Protein AF-A0A354HY88-F1 (afdb_monomer_lite)

pLDDT: mean 89.85, std 13.49, range [42.28, 97.5]

Secondary structure (DSSP, 8-state):
---SSPEEEEE-SSS-EEEEE-HHHHHHHHHTT-S---EEEPPTT---

Foldseek 3Di:
DADPDAFEWEDDDPPDIDTPDDVVSVVVCVVVVNPDTHHDYDDPPPPD

Sequence (48 aa):
LGIIQPLSLRKIGADTYQIIAGERRYRAAIMAGLTSVPAYIRTANDAE

Radius of gyration: 11.65 Å; chains: 1; bounding box: 30×20×33 Å

Structure (mmCIF, N/CA/C/O backbone):
data_AF-A0A354HY88-F1
#
_entry.id   AF-A0A354HY88-F1
#
loop_
_atom_site.group_PDB
_atom_site.id
_atom_site.type_symbol
_atom_site.label_atom_id
_atom_site.label_alt_id
_atom_site.label_comp_id
_atom_site.label_asym_id
_atom_site.label_entity_id
_atom_site.label_seq_id
_atom_site.pdbx_PDB_ins_code
_atom_site.Cartn_x
_atom_site.Cartn_y
_atom_site.Cartn_z
_atom_site.occupancy
_atom_site.B_iso_or_equiv
_atom_site.auth_seq_id
_atom_site.auth_comp_id
_atom_site.auth_asym_id
_atom_site.auth_atom_id
_atom_site.pdbx_PDB_model_num
ATOM 1 N N . LEU A 1 1 ? -16.867 1.978 6.092 1.00 64.88 1 LEU A N 1
ATOM 2 C CA . LEU A 1 1 ? -16.494 1.412 4.774 1.00 64.88 1 LEU A CA 1
ATOM 3 C C . LEU A 1 1 ? -15.041 1.790 4.523 1.00 64.88 1 LEU A C 1
ATOM 5 O O . LEU A 1 1 ? -14.734 2.971 4.594 1.00 64.88 1 LEU A O 1
ATOM 9 N N . GLY A 1 2 ? -14.148 0.807 4.389 1.00 84.75 2 GLY A N 1
ATOM 10 C CA . GLY A 1 2 ? -12.713 1.041 4.179 1.00 84.75 2 GLY A CA 1
ATOM 11 C C . GLY A 1 2 ? -12.392 1.440 2.735 1.00 84.75 2 GLY A C 1
ATOM 12 O O . GLY A 1 2 ? -13.247 1.937 2.004 1.00 84.75 2 GLY A O 1
ATOM 13 N N . ILE A 1 3 ? -11.161 1.190 2.294 1.00 91.62 3 ILE A N 1
ATOM 14 C CA . ILE A 1 3 ? -10.797 1.345 0.882 1.00 91.62 3 ILE A CA 1
ATOM 15 C C . ILE A 1 3 ? -11.484 0.254 0.049 1.00 91.62 3 ILE A C 1
ATOM 17 O O . ILE A 1 3 ? -11.230 -0.928 0.251 1.00 91.62 3 ILE A O 1
ATOM 21 N N . ILE A 1 4 ? -12.317 0.659 -0.913 1.00 92.19 4 ILE A N 1
ATOM 22 C CA . ILE A 1 4 ? -12.996 -0.256 -1.848 1.00 92.19 4 ILE A CA 1
ATOM 23 C C . ILE A 1 4 ? -12.056 -0.665 -2.988 1.00 92.19 4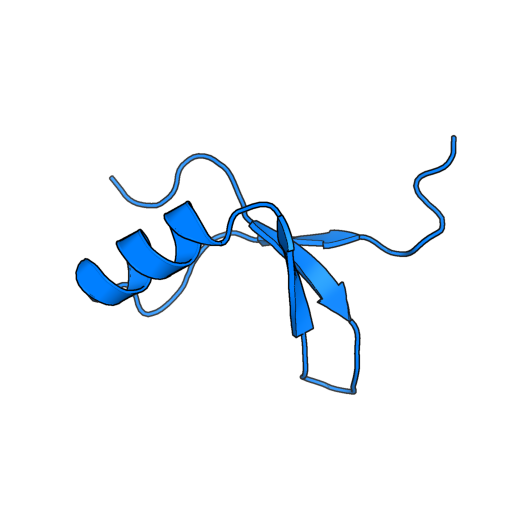 ILE A C 1
ATOM 25 O O . ILE A 1 4 ? -11.969 -1.838 -3.328 1.00 92.19 4 ILE A O 1
ATOM 29 N N . GLN A 1 5 ? -11.326 0.298 -3.564 1.00 93.31 5 GLN A N 1
ATOM 30 C CA . GLN A 1 5 ? -10.389 0.037 -4.657 1.00 93.31 5 GLN A CA 1
ATOM 31 C C . GLN A 1 5 ? -8.974 -0.203 -4.110 1.00 93.31 5 GLN A C 1
ATOM 33 O O . GLN A 1 5 ? -8.392 0.744 -3.566 1.00 93.31 5 GLN A O 1
ATOM 38 N N . PRO A 1 6 ? -8.366 -1.381 -4.320 1.00 95.50 6 PRO A N 1
ATOM 39 C CA . PRO A 1 6 ? -7.036 -1.688 -3.798 1.00 95.50 6 PRO A CA 1
ATOM 40 C C . PRO A 1 6 ? -5.925 -0.793 -4.362 1.00 95.50 6 PRO A C 1
ATOM 42 O O . PRO A 1 6 ? -6.020 -0.271 -5.482 1.00 95.50 6 PRO A O 1
ATOM 45 N N . LEU A 1 7 ? -4.865 -0.597 -3.578 1.00 96.50 7 LEU A N 1
ATOM 46 C CA . LEU A 1 7 ? -3.648 0.084 -4.026 1.00 96.50 7 LEU A CA 1
ATOM 47 C C . LEU A 1 7 ? -2.857 -0.813 -4.981 1.00 96.50 7 LEU A C 1
ATOM 49 O O . LEU A 1 7 ? -2.878 -2.037 -4.865 1.00 96.50 7 LEU A O 1
ATOM 53 N N . SER A 1 8 ? -2.138 -0.206 -5.919 1.00 96.44 8 SER A N 1
ATOM 54 C CA . SER A 1 8 ? -1.164 -0.934 -6.734 1.00 96.44 8 SER A CA 1
ATOM 55 C C . SER A 1 8 ? 0.222 -0.663 -6.179 1.00 96.44 8 SER A C 1
ATOM 57 O O . SER A 1 8 ? 0.613 0.499 -6.028 1.00 96.44 8 SER A O 1
ATOM 59 N N . LEU A 1 9 ? 0.949 -1.732 -5.881 1.00 96.44 9 LEU A N 1
ATOM 60 C CA . LEU A 1 9 ? 2.296 -1.696 -5.331 1.00 96.44 9 LEU A CA 1
ATOM 61 C C . LEU A 1 9 ? 3.277 -2.374 -6.286 1.00 96.44 9 LEU A C 1
ATOM 63 O O . LEU A 1 9 ? 2.885 -3.216 -7.088 1.00 96.44 9 LEU A O 1
ATOM 67 N N . ARG A 1 10 ? 4.564 -2.073 -6.140 1.00 94.75 10 ARG A N 1
ATOM 68 C CA . ARG A 1 10 ? 5.660 -2.900 -6.657 1.00 94.75 10 ARG A CA 1
ATOM 69 C C . ARG A 1 10 ? 6.585 -3.300 -5.511 1.00 94.75 10 ARG A C 1
ATOM 71 O O . ARG A 1 10 ? 6.769 -2.522 -4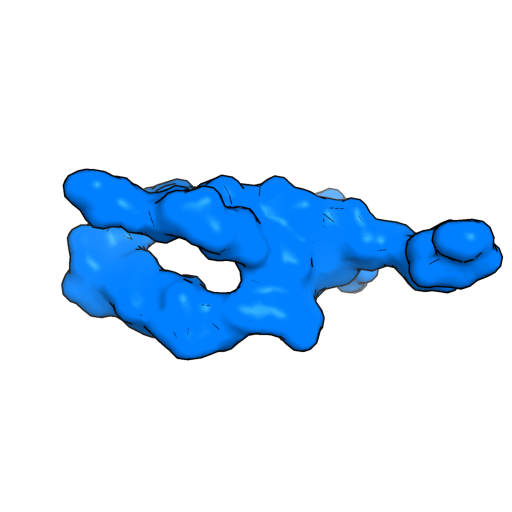.571 1.00 94.75 10 ARG A O 1
ATOM 78 N N . LYS A 1 11 ? 7.172 -4.493 -5.587 1.00 94.31 11 LYS A N 1
ATOM 79 C CA . LYS A 1 11 ? 8.171 -4.959 -4.615 1.00 94.31 11 LYS A CA 1
ATOM 80 C C . LYS A 1 11 ? 9.514 -4.274 -4.890 1.00 94.31 11 LYS A C 1
ATOM 82 O O . LYS A 1 11 ? 9.942 -4.228 -6.040 1.00 94.31 11 LYS A O 1
ATOM 87 N N . ILE A 1 12 ? 10.153 -3.734 -3.852 1.00 94.81 12 ILE A N 1
ATOM 88 C CA . ILE A 1 12 ? 11.468 -3.064 -3.944 1.00 94.81 12 ILE A CA 1
ATOM 89 C C . ILE A 1 12 ? 12.508 -3.619 -2.953 1.00 94.81 12 ILE A C 1
ATOM 91 O O . ILE A 1 12 ? 13.650 -3.178 -2.953 1.00 94.81 12 ILE A O 1
ATOM 95 N N . GLY A 1 13 ? 12.126 -4.588 -2.120 1.00 93.25 13 GLY A N 1
ATOM 96 C CA . GLY A 1 13 ? 12.982 -5.260 -1.139 1.00 93.25 13 GLY A CA 1
ATOM 97 C C . GLY A 1 13 ? 12.273 -6.487 -0.561 1.00 93.25 13 GLY A C 1
ATOM 98 O O . GLY A 1 13 ? 11.186 -6.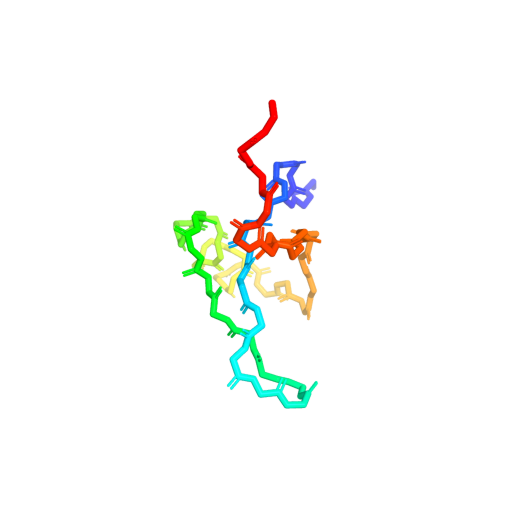828 -1.026 1.00 93.25 13 GLY A O 1
ATOM 99 N N . ALA A 1 14 ? 12.859 -7.149 0.442 1.00 91.88 14 ALA A N 1
ATOM 100 C CA . ALA A 1 14 ? 12.282 -8.355 1.052 1.00 91.88 14 ALA A CA 1
ATOM 101 C C . ALA A 1 14 ? 10.843 -8.121 1.557 1.00 91.88 14 ALA A C 1
ATOM 103 O O . ALA A 1 14 ? 9.927 -8.801 1.093 1.00 91.88 14 ALA A O 1
ATOM 104 N N . ASP A 1 15 ? 10.658 -7.071 2.363 1.00 93.06 15 ASP A N 1
ATOM 105 C CA . ASP A 1 15 ? 9.378 -6.656 2.961 1.00 93.06 15 ASP A CA 1
ATOM 106 C C . ASP A 1 15 ? 9.073 -5.179 2.686 1.00 93.06 15 ASP A C 1
ATOM 108 O O . ASP A 1 15 ? 8.409 -4.483 3.454 1.00 93.06 15 ASP A O 1
ATOM 112 N N . THR A 1 16 ? 9.609 -4.665 1.582 1.00 95.19 16 THR A N 1
ATOM 113 C CA . THR A 1 16 ? 9.484 -3.256 1.217 1.00 95.19 16 THR A CA 1
ATOM 114 C C . THR A 1 16 ? 8.753 -3.123 -0.105 1.00 95.19 16 THR A C 1
ATOM 116 O O . THR A 1 16 ? 9.110 -3.743 -1.113 1.00 95.19 16 THR A O 1
ATOM 119 N N . TYR A 1 17 ? 7.734 -2.269 -0.097 1.00 95.62 17 TYR A N 1
ATOM 120 C CA . TYR A 1 17 ? 6.847 -2.035 -1.223 1.00 95.62 17 TYR A CA 1
ATOM 121 C C . TYR A 1 17 ? 6.757 -0.548 -1.517 1.00 95.62 17 TYR A C 1
ATOM 123 O O . TYR A 1 17 ? 6.795 0.286 -0.615 1.00 95.62 17 TYR A O 1
ATOM 131 N N . GLN A 1 18 ? 6.599 -0.224 -2.792 1.00 95.62 18 GLN A N 1
ATOM 132 C CA . GLN A 1 18 ? 6.371 1.138 -3.248 1.00 95.62 18 GLN A CA 1
ATOM 133 C C . GLN A 1 18 ? 4.989 1.236 -3.883 1.00 95.62 18 GLN A C 1
ATOM 135 O O . GLN A 1 18 ? 4.639 0.411 -4.727 1.00 95.62 18 GLN A O 1
ATOM 140 N N . ILE A 1 19 ? 4.227 2.265 -3.515 1.00 95.88 19 ILE A N 1
ATOM 141 C CA . ILE A 1 19 ? 2.949 2.580 -4.155 1.00 95.88 19 ILE A CA 1
ATOM 142 C C . ILE A 1 19 ? 3.226 3.101 -5.565 1.00 95.88 19 ILE A C 1
ATOM 144 O O . ILE A 1 19 ? 3.917 4.102 -5.737 1.00 95.88 19 ILE A O 1
ATOM 148 N N . ILE A 1 20 ? 2.673 2.423 -6.568 1.00 95.56 20 ILE A N 1
ATOM 149 C CA . ILE A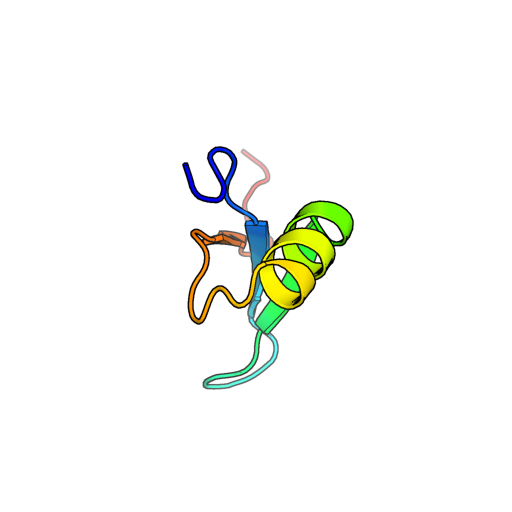 1 20 ? 2.730 2.851 -7.974 1.00 95.56 20 ILE A CA 1
ATOM 150 C C . ILE A 1 20 ? 1.429 3.537 -8.408 1.00 95.56 20 ILE A C 1
ATOM 152 O O . ILE A 1 20 ? 1.448 4.384 -9.294 1.00 95.56 20 ILE A O 1
ATOM 156 N N . ALA A 1 21 ? 0.300 3.222 -7.759 1.00 96.50 21 ALA A N 1
ATOM 157 C CA . ALA A 1 21 ? -0.965 3.923 -7.961 1.00 96.50 21 ALA A CA 1
ATOM 158 C C . ALA A 1 21 ? -1.843 3.893 -6.702 1.00 96.50 21 ALA A C 1
ATOM 160 O O . ALA A 1 21 ? -1.929 2.884 -6.000 1.00 96.50 21 ALA A O 1
ATOM 161 N N . GLY A 1 22 ? -2.564 4.995 -6.463 1.00 96.19 22 GLY A N 1
ATOM 162 C CA . GLY A 1 22 ? -3.502 5.118 -5.343 1.00 96.19 22 GLY A CA 1
ATOM 163 C C . GLY A 1 22 ? -3.006 5.939 -4.148 1.00 96.19 22 GLY A C 1
ATOM 164 O O . GLY A 1 22 ? -3.621 5.872 -3.091 1.00 96.19 22 GLY A O 1
ATOM 165 N N . GLU A 1 23 ? -1.974 6.769 -4.312 1.00 97.50 23 GLU A N 1
ATOM 166 C CA . GLU A 1 23 ? -1.401 7.614 -3.246 1.00 97.50 23 GLU A CA 1
ATOM 167 C C . GLU A 1 23 ? -2.451 8.429 -2.463 1.00 97.50 23 GLU A C 1
ATOM 169 O O . GLU A 1 23 ? -2.423 8.493 -1.237 1.00 97.50 23 GLU A O 1
ATOM 174 N N . ARG A 1 24 ? -3.454 9.001 -3.145 1.00 97.38 24 ARG A N 1
ATOM 175 C CA . ARG A 1 24 ? -4.544 9.737 -2.473 1.00 97.38 24 ARG A CA 1
ATOM 176 C C . ARG A 1 24 ? -5.385 8.849 -1.553 1.00 97.38 24 ARG A C 1
ATOM 178 O O . ARG A 1 24 ? -5.783 9.294 -0.482 1.00 97.38 24 ARG A O 1
ATOM 185 N N . ARG A 1 25 ? -5.650 7.604 -1.963 1.00 96.94 25 ARG A N 1
ATOM 186 C CA . ARG A 1 25 ? -6.384 6.624 -1.150 1.00 96.94 25 ARG A CA 1
ATOM 187 C C . ARG A 1 25 ? -5.549 6.216 0.061 1.00 96.94 25 ARG A C 1
ATOM 189 O O . ARG A 1 25 ? -6.086 6.166 1.159 1.00 96.94 25 ARG A O 1
ATOM 196 N N . TYR A 1 26 ? -4.243 6.022 -0.122 1.00 96.94 26 TYR A N 1
ATOM 197 C CA . TYR A 1 26 ? -3.319 5.744 0.978 1.00 96.94 26 TYR A CA 1
ATOM 198 C C . TYR A 1 26 ? -3.293 6.875 2.017 1.00 96.94 26 TYR A C 1
ATOM 200 O O . TYR A 1 26 ? -3.473 6.627 3.206 1.00 96.94 26 TYR A O 1
ATOM 208 N N . ARG A 1 27 ? -3.189 8.134 1.576 1.00 97.12 27 ARG A N 1
ATOM 209 C CA . ARG A 1 27 ? -3.257 9.295 2.482 1.00 97.12 27 ARG A CA 1
ATOM 210 C C . ARG A 1 27 ? -4.584 9.383 3.228 1.00 97.12 27 ARG A C 1
ATOM 212 O O . ARG A 1 27 ? -4.584 9.620 4.431 1.00 97.12 27 ARG A O 1
ATOM 219 N N . ALA A 1 28 ? -5.700 9.146 2.541 1.00 96.44 28 ALA A N 1
ATOM 220 C CA . ALA A 1 28 ? -7.012 9.107 3.178 1.00 96.44 28 ALA A CA 1
ATOM 221 C C . ALA A 1 28 ? -7.108 7.987 4.229 1.00 96.44 28 ALA A C 1
ATOM 223 O O . ALA A 1 28 ? -7.658 8.212 5.302 1.00 96.44 28 ALA A O 1
ATOM 224 N N . ALA A 1 29 ? -6.533 6.812 3.956 1.00 97.00 2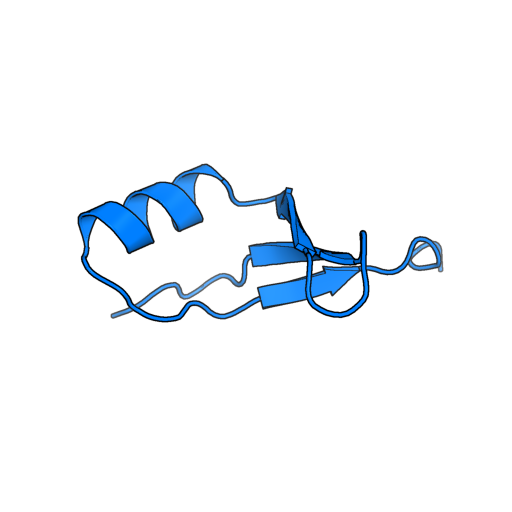9 ALA A N 1
ATOM 225 C CA . ALA A 1 29 ? -6.463 5.717 4.919 1.00 97.00 29 ALA A CA 1
ATOM 226 C C . ALA A 1 29 ? -5.647 6.078 6.167 1.00 97.00 29 ALA A C 1
ATOM 228 O O . ALA A 1 29 ? -6.098 5.783 7.272 1.00 97.00 29 ALA A O 1
ATOM 229 N N . ILE A 1 30 ? -4.512 6.770 6.006 1.00 96.44 30 ILE A N 1
ATOM 230 C CA . ILE A 1 30 ? -3.719 7.284 7.136 1.00 96.44 30 ILE A CA 1
ATOM 231 C C . ILE A 1 30 ? -4.552 8.261 7.969 1.00 96.44 30 ILE A C 1
ATOM 233 O O . ILE A 1 30 ? -4.647 8.108 9.183 1.00 96.44 30 ILE A O 1
ATOM 237 N N . MET A 1 31 ? -5.190 9.244 7.326 1.00 97.12 31 MET A N 1
ATOM 238 C CA . MET A 1 31 ? -6.027 10.234 8.018 1.00 97.12 31 MET A CA 1
ATOM 239 C C . MET A 1 31 ? -7.225 9.592 8.730 1.00 97.12 31 MET A C 1
ATOM 241 O O . MET A 1 31 ? -7.665 10.091 9.760 1.00 97.12 31 MET A O 1
ATOM 245 N N . ALA A 1 32 ? -7.737 8.484 8.194 1.00 95.88 32 ALA A N 1
ATOM 246 C CA . ALA A 1 32 ? -8.816 7.702 8.785 1.00 95.88 32 ALA A CA 1
ATOM 247 C C . ALA A 1 32 ? -8.344 6.718 9.875 1.00 95.88 32 ALA A C 1
ATOM 249 O O . ALA A 1 32 ? -9.175 6.005 10.434 1.00 95.88 32 ALA A O 1
ATOM 250 N N . GLY A 1 33 ? -7.039 6.644 10.170 1.00 96.62 33 GLY A N 1
ATOM 251 C CA . GLY A 1 33 ? -6.486 5.745 11.187 1.00 96.62 33 GLY A CA 1
ATOM 252 C C . GLY A 1 33 ? -6.524 4.261 10.806 1.00 96.62 33 GLY A C 1
ATOM 253 O O . GLY A 1 33 ? -6.512 3.401 11.685 1.00 96.62 33 GLY A O 1
ATOM 254 N N . LEU A 1 34 ? -6.595 3.936 9.510 1.00 96.00 34 LEU A N 1
ATOM 255 C CA . LEU A 1 34 ? -6.578 2.546 9.056 1.00 96.00 34 LEU A CA 1
ATOM 256 C C . LEU A 1 34 ? -5.181 1.943 9.240 1.00 96.00 34 LEU A C 1
ATOM 258 O O . LEU A 1 34 ? -4.193 2.470 8.734 1.00 96.00 34 LEU A O 1
ATOM 262 N N . THR A 1 35 ? -5.112 0.796 9.915 1.00 95.50 35 THR A N 1
ATOM 263 C CA . THR A 1 35 ? -3.863 0.044 10.134 1.00 95.50 35 THR A CA 1
ATOM 264 C C . THR A 1 35 ? -3.492 -0.859 8.959 1.00 95.50 35 THR A C 1
ATOM 266 O O . THR A 1 35 ? -2.358 -1.319 8.862 1.00 95.50 35 THR A O 1
ATOM 269 N N . SER A 1 36 ? -4.439 -1.126 8.058 1.00 94.69 36 SER A N 1
ATOM 270 C CA . SER A 1 36 ? -4.226 -1.927 6.855 1.00 94.69 36 SER A CA 1
ATOM 271 C C . SER A 1 36 ? -5.150 -1.481 5.726 1.00 94.69 36 SER A C 1
ATOM 273 O O . SER A 1 36 ? -6.221 -0.910 5.950 1.00 94.69 36 SER A O 1
ATOM 275 N N . VAL A 1 37 ? -4.714 -1.730 4.492 1.00 95.25 37 VAL A N 1
ATOM 276 C CA . VAL A 1 37 ? -5.449 -1.399 3.270 1.00 95.25 37 VAL A CA 1
ATOM 277 C C . VAL A 1 37 ? -5.274 -2.517 2.244 1.00 95.25 37 VAL A C 1
ATOM 279 O O . VAL A 1 37 ? -4.199 -3.115 2.178 1.00 95.25 37 VAL A O 1
ATOM 282 N N . PRO A 1 38 ? -6.293 -2.806 1.421 1.00 96.44 38 PRO A N 1
ATOM 283 C CA . PRO A 1 38 ? -6.156 -3.783 0.356 1.00 96.44 38 PRO A CA 1
ATOM 284 C C . PRO A 1 38 ? -5.189 -3.268 -0.715 1.00 96.44 38 PRO A C 1
ATOM 286 O O . PRO A 1 38 ? -5.242 -2.100 -1.119 1.00 96.44 38 PRO A O 1
ATOM 289 N N . ALA A 1 39 ? -4.317 -4.149 -1.199 1.00 96.19 39 ALA A N 1
ATOM 290 C CA . ALA A 1 39 ? -3.336 -3.834 -2.224 1.00 96.19 39 ALA A CA 1
ATOM 291 C C . ALA A 1 39 ? -2.956 -5.075 -3.042 1.00 96.19 39 ALA A C 1
ATOM 293 O O . ALA A 1 39 ? -2.999 -6.192 -2.531 1.00 96.19 39 ALA A O 1
ATOM 294 N N . TYR A 1 40 ? -2.539 -4.865 -4.290 1.00 95.38 40 TYR A N 1
ATOM 295 C CA . TYR A 1 40 ? -1.948 -5.899 -5.141 1.00 95.38 40 TYR A CA 1
ATOM 296 C C . TYR A 1 40 ? -0.539 -5.496 -5.562 1.00 95.38 40 TYR A C 1
ATOM 298 O O . TYR A 1 40 ? -0.258 -4.313 -5.782 1.00 95.38 40 TYR A O 1
ATOM 306 N N . ILE A 1 41 ? 0.340 -6.486 -5.697 1.00 94.44 41 ILE A N 1
ATOM 307 C CA . ILE A 1 41 ? 1.708 -6.296 -6.175 1.00 94.44 41 ILE A CA 1
ATOM 308 C C . ILE A 1 41 ? 1.708 -6.531 -7.682 1.00 94.44 41 ILE A C 1
ATOM 310 O O . ILE A 1 41 ? 1.405 -7.634 -8.126 1.00 94.44 41 ILE A O 1
ATOM 314 N N . ARG A 1 42 ? 2.069 -5.510 -8.460 1.00 89.50 42 ARG A N 1
ATOM 315 C CA . ARG A 1 42 ? 2.335 -5.659 -9.890 1.00 89.50 42 ARG A CA 1
ATOM 316 C C . ARG A 1 42 ? 3.807 -5.978 -10.098 1.00 89.50 42 ARG A C 1
ATOM 318 O O . ARG A 1 42 ? 4.687 -5.193 -9.732 1.00 89.50 42 ARG A O 1
ATOM 325 N N . THR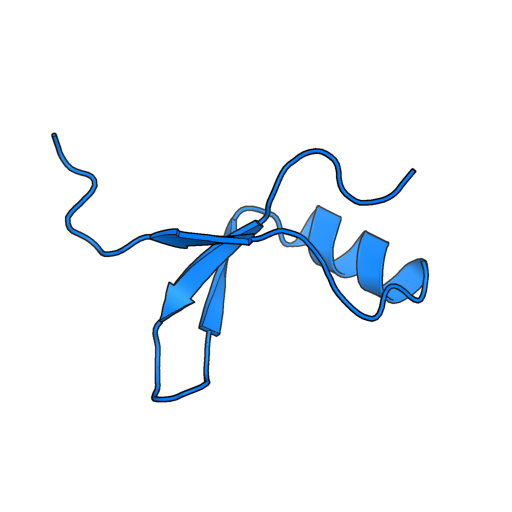 A 1 43 ? 4.073 -7.139 -10.674 1.00 78.94 43 THR A N 1
ATOM 326 C CA . THR A 1 43 ? 5.360 -7.460 -11.292 1.00 78.94 43 THR A CA 1
ATOM 327 C C . THR A 1 43 ? 5.361 -6.894 -12.707 1.00 78.94 43 THR A C 1
ATOM 329 O O . THR A 1 43 ? 4.317 -6.854 -13.346 1.00 78.94 43 THR A O 1
ATOM 332 N N . ALA A 1 44 ? 6.512 -6.456 -13.219 1.00 64.00 44 ALA A N 1
ATOM 333 C CA . ALA A 1 44 ? 6.640 -5.835 -14.545 1.00 64.00 44 ALA A CA 1
ATOM 334 C C . ALA A 1 44 ? 6.292 -6.761 -15.740 1.00 64.00 44 ALA A C 1
ATOM 336 O O . ALA A 1 44 ? 6.577 -6.413 -16.878 1.00 64.00 44 ALA A O 1
ATOM 337 N N . ASN A 1 45 ? 5.655 -7.906 -15.486 1.00 57.12 45 ASN A N 1
ATOM 338 C CA . ASN A 1 45 ? 5.185 -8.857 -16.485 1.00 57.12 45 ASN A CA 1
ATOM 339 C C . ASN A 1 45 ? 3.693 -8.682 -16.831 1.00 57.12 45 ASN A C 1
ATOM 341 O O . ASN A 1 45 ? 3.167 -9.490 -17.580 1.00 57.12 45 ASN A O 1
ATOM 345 N N . ASP A 1 46 ? 3.016 -7.636 -16.339 1.00 57.75 46 ASP A N 1
ATOM 346 C CA . ASP A 1 46 ? 1.630 -7.293 -16.724 1.00 57.75 46 ASP A CA 1
ATOM 347 C C . ASP A 1 46 ? 1.560 -6.637 -18.129 1.00 57.75 46 ASP A C 1
ATOM 349 O O . ASP A 1 46 ? 0.938 -5.589 -18.319 1.00 57.75 46 ASP A O 1
ATOM 353 N N . ALA A 1 47 ? 2.250 -7.231 -19.102 1.00 49.78 47 ALA A N 1
ATOM 354 C CA . ALA A 1 47 ? 2.123 -6.948 -20.527 1.00 49.78 47 ALA A CA 1
ATOM 355 C C . ALA A 1 47 ? 1.736 -8.248 -21.251 1.00 49.78 47 ALA A C 1
ATOM 357 O O . ALA A 1 47 ? 2.526 -8.802 -22.010 1.00 49.78 47 ALA A O 1
ATOM 358 N N . GLU A 1 48 ? 0.524 -8.726 -20.971 1.00 42.28 48 GLU A N 1
ATOM 359 C CA . GLU A 1 48 ? -0.269 -9.596 -21.851 1.00 42.28 48 GLU A CA 1
ATOM 360 C C . GLU A 1 48 ? -1.670 -8.997 -22.001 1.00 42.28 48 GLU A C 1
ATOM 362 O O . GLU A 1 48 ? -2.231 -8.543 -20.973 1.00 42.28 48 GLU A O 1
#